Protein AF-A0A925JLQ0-F1 (afdb_monomer_lite)

Structure (mmCIF, N/CA/C/O backbone):
data_AF-A0A925JLQ0-F1
#
_entry.id   AF-A0A925JLQ0-F1
#
loop_
_atom_site.group_PDB
_atom_site.id
_atom_site.type_symbol
_atom_site.label_atom_id
_atom_site.label_alt_id
_atom_site.label_comp_id
_atom_site.label_asym_id
_atom_site.label_entity_id
_atom_site.label_seq_id
_atom_site.pdbx_PDB_ins_code
_atom_site.Cartn_x
_atom_site.Cartn_y
_atom_site.Cartn_z
_atom_site.occupancy
_atom_site.B_iso_or_equiv
_atom_site.auth_seq_id
_atom_site.auth_comp_id
_atom_site.auth_asym_id
_atom_site.auth_atom_id
_atom_site.pdbx_PDB_model_num
ATOM 1 N N . MET A 1 1 ? 14.069 6.730 -25.692 1.00 58.28 1 MET A N 1
ATOM 2 C CA . MET A 1 1 ? 13.462 5.521 -25.110 1.00 58.28 1 MET A CA 1
ATOM 3 C C . MET A 1 1 ? 12.230 5.993 -24.371 1.00 58.28 1 MET A C 1
ATOM 5 O O . MET A 1 1 ? 12.358 6.900 -23.558 1.00 58.28 1 MET A O 1
ATOM 9 N N . GLU A 1 2 ? 11.060 5.521 -24.783 1.00 67.62 2 GLU A N 1
ATOM 10 C CA . GLU A 1 2 ? 9.772 5.910 -24.200 1.00 67.62 2 GLU A CA 1
ATOM 11 C C . GLU A 1 2 ? 9.418 4.935 -23.077 1.00 67.62 2 GLU A C 1
ATOM 13 O O . GLU A 1 2 ? 9.779 3.761 -23.155 1.00 67.62 2 GLU A O 1
ATOM 18 N N . LEU A 1 3 ? 8.759 5.432 -22.030 1.00 73.38 3 LEU A N 1
ATOM 19 C CA . LEU A 1 3 ? 8.260 4.601 -20.941 1.00 73.38 3 LEU A CA 1
ATOM 20 C C . LEU A 1 3 ? 7.128 3.706 -21.472 1.00 73.38 3 LEU A C 1
ATOM 22 O O . LEU A 1 3 ? 6.175 4.208 -22.066 1.00 73.38 3 LEU A O 1
ATOM 26 N N . ASN A 1 4 ? 7.226 2.397 -21.251 1.00 84.62 4 ASN A N 1
ATOM 27 C CA . ASN A 1 4 ? 6.217 1.420 -21.656 1.00 84.62 4 ASN A CA 1
ATOM 28 C C . ASN A 1 4 ? 5.459 0.901 -20.427 1.00 84.62 4 ASN A C 1
ATOM 30 O O . ASN A 1 4 ? 6.077 0.456 -19.463 1.00 84.62 4 ASN A O 1
ATOM 34 N N . PHE A 1 5 ? 4.126 0.907 -20.487 1.00 87.00 5 PHE A N 1
ATOM 35 C CA . PHE A 1 5 ? 3.253 0.449 -19.403 1.00 87.00 5 PHE A CA 1
ATOM 36 C C . PHE A 1 5 ? 3.541 -0.999 -18.987 1.00 87.00 5 PHE A C 1
ATOM 38 O O . PHE A 1 5 ? 3.584 -1.314 -17.799 1.00 87.00 5 PHE A O 1
ATOM 45 N N . GLU A 1 6 ? 3.825 -1.869 -19.957 1.00 90.00 6 GLU A N 1
ATOM 46 C CA . GLU A 1 6 ? 4.162 -3.269 -19.683 1.00 90.00 6 GLU A CA 1
ATOM 47 C C . GLU A 1 6 ? 5.539 -3.421 -19.026 1.00 90.00 6 GLU A C 1
ATOM 49 O O . GLU A 1 6 ? 5.728 -4.297 -18.183 1.00 90.00 6 GLU A O 1
ATOM 54 N N . GLU A 1 7 ? 6.495 -2.545 -19.356 1.00 87.12 7 GLU A N 1
ATOM 55 C CA . GLU A 1 7 ? 7.797 -2.529 -18.682 1.00 87.12 7 GLU A CA 1
ATOM 56 C C . GLU A 1 7 ? 7.629 -2.081 -17.228 1.00 87.12 7 GLU A C 1
ATOM 58 O O . GLU A 1 7 ? 8.092 -2.777 -16.327 1.00 87.12 7 GLU A O 1
ATOM 63 N N . SER A 1 8 ? 6.887 -0.996 -16.981 1.00 88.38 8 SER A N 1
ATOM 64 C CA . SER A 1 8 ? 6.533 -0.558 -15.626 1.00 88.38 8 SER A CA 1
ATOM 65 C C . SER A 1 8 ? 5.891 -1.684 -14.814 1.00 88.38 8 SER A C 1
ATOM 67 O O . SER A 1 8 ? 6.360 -2.014 -13.724 1.00 88.38 8 SER A O 1
ATOM 69 N N . LYS A 1 9 ? 4.868 -2.353 -15.360 1.00 91.75 9 LYS A N 1
ATOM 70 C CA . LYS A 1 9 ? 4.221 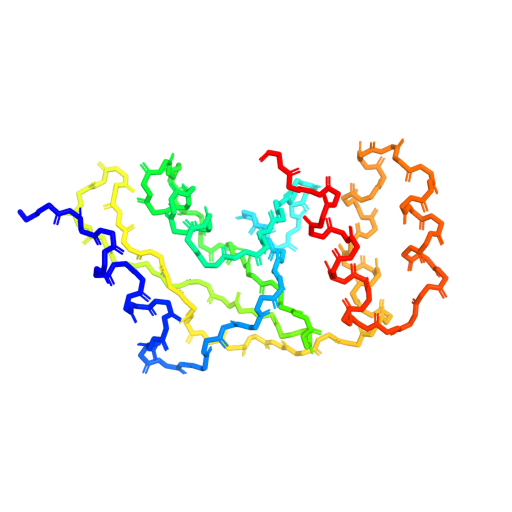-3.489 -14.688 1.00 91.75 9 LYS A CA 1
ATOM 71 C C . LYS A 1 9 ? 5.195 -4.615 -14.364 1.00 91.75 9 LYS A C 1
ATOM 73 O O . LYS A 1 9 ? 5.111 -5.183 -13.277 1.00 91.75 9 LYS A O 1
ATOM 78 N N . ALA A 1 10 ? 6.127 -4.929 -15.261 1.00 90.50 10 ALA A N 1
ATOM 79 C CA . ALA A 1 10 ? 7.135 -5.953 -15.005 1.00 90.50 10 ALA A CA 1
ATOM 80 C C . ALA A 1 10 ? 8.022 -5.599 -13.798 1.00 90.50 10 ALA A C 1
ATOM 82 O O . ALA A 1 10 ? 8.294 -6.469 -12.971 1.00 90.50 10 ALA A O 1
ATOM 83 N N . PHE A 1 11 ? 8.407 -4.331 -13.634 1.00 89.69 11 PHE A N 1
ATOM 84 C CA . PHE A 1 11 ? 9.173 -3.877 -12.466 1.00 89.69 11 PHE A CA 1
ATOM 85 C C . PHE A 1 11 ? 8.386 -3.985 -11.150 1.00 89.69 11 PHE A C 1
ATOM 87 O O . PHE A 1 11 ? 8.966 -4.321 -10.119 1.00 89.69 11 PHE A O 1
ATOM 94 N N . TRP A 1 12 ? 7.069 -3.772 -11.176 1.00 91.19 12 TRP A N 1
ATOM 95 C CA . TRP A 1 12 ? 6.207 -3.985 -10.009 1.00 91.19 12 TRP A CA 1
ATOM 96 C C . TRP A 1 12 ? 5.993 -5.466 -9.673 1.00 91.19 12 TRP A C 1
ATOM 98 O O . TRP A 1 12 ? 5.952 -5.835 -8.498 1.00 91.19 12 TRP A O 1
ATOM 108 N N . LEU A 1 13 ? 5.853 -6.320 -10.691 1.00 91.75 13 LEU A N 1
ATOM 109 C CA . LEU A 1 13 ? 5.608 -7.763 -10.545 1.00 91.75 13 LEU A CA 1
ATOM 110 C C . LEU A 1 13 ? 6.872 -8.573 -10.245 1.00 91.75 13 LEU A C 1
ATOM 112 O O . LEU A 1 13 ? 6.798 -9.664 -9.685 1.00 91.75 13 LEU A O 1
ATOM 116 N N . THR A 1 14 ? 8.031 -8.057 -10.639 1.00 90.88 14 THR A N 1
ATOM 117 C CA . THR A 1 14 ? 9.332 -8.687 -10.399 1.00 90.88 14 THR A CA 1
ATOM 118 C C . THR A 1 14 ? 10.339 -7.643 -9.918 1.00 90.88 14 THR A C 1
ATOM 120 O O . THR A 1 14 ? 11.281 -7.310 -10.642 1.00 90.88 14 THR A O 1
ATOM 123 N N . PRO A 1 15 ? 10.152 -7.090 -8.703 1.00 88.56 15 PRO A N 1
ATOM 124 C CA . PRO A 1 15 ? 11.061 -6.085 -8.190 1.00 88.56 15 PRO A CA 1
ATOM 125 C C . PRO A 1 15 ? 12.449 -6.700 -7.968 1.00 88.56 15 PRO A C 1
ATOM 127 O O . PRO A 1 15 ? 12.562 -7.850 -7.538 1.00 88.56 15 PRO A O 1
ATOM 130 N N . PRO A 1 16 ? 13.534 -5.952 -8.214 1.00 84.75 16 PRO A N 1
ATOM 131 C CA . PRO A 1 16 ? 14.889 -6.504 -8.193 1.00 84.75 16 PRO A CA 1
ATOM 132 C C . PRO A 1 16 ? 15.354 -6.971 -6.804 1.00 84.75 16 PRO A C 1
ATOM 134 O O . PRO A 1 16 ? 16.289 -7.767 -6.704 1.00 84.75 16 PRO A O 1
ATOM 137 N N . HIS A 1 17 ? 14.747 -6.460 -5.730 1.00 86.81 17 HIS A N 1
ATOM 138 C CA . HIS A 1 17 ? 15.259 -6.610 -4.364 1.00 86.81 17 HIS A CA 1
ATOM 139 C C . HIS A 1 17 ? 14.203 -7.052 -3.344 1.00 86.81 17 HIS A C 1
ATOM 141 O O . HIS A 1 17 ? 14.529 -7.265 -2.175 1.00 86.81 17 HIS A O 1
ATOM 147 N N . THR A 1 18 ? 12.943 -7.210 -3.752 1.00 93.12 18 THR A N 1
ATOM 148 C CA . THR A 1 18 ? 11.860 -7.562 -2.831 1.00 93.12 18 THR A CA 1
ATOM 149 C C . THR A 1 18 ? 10.702 -8.254 -3.540 1.00 93.12 18 THR A C 1
ATOM 151 O O . THR A 1 18 ? 10.650 -8.303 -4.766 1.00 93.12 18 THR A O 1
ATOM 154 N N . ALA A 1 19 ? 9.785 -8.820 -2.760 1.00 93.06 19 ALA A N 1
ATOM 155 C CA . ALA A 1 19 ? 8.552 -9.386 -3.286 1.00 93.06 19 ALA A CA 1
ATOM 156 C C . ALA A 1 19 ? 7.589 -8.270 -3.708 1.00 93.06 19 ALA A C 1
ATOM 158 O O . ALA A 1 19 ? 7.581 -7.190 -3.119 1.00 93.06 19 ALA A O 1
ATOM 159 N N . SER A 1 20 ? 6.743 -8.545 -4.696 1.00 94.19 20 SER A N 1
ATOM 160 C CA . SER A 1 20 ? 5.672 -7.623 -5.067 1.00 94.19 20 SER A CA 1
ATOM 161 C C . SER A 1 20 ? 4.676 -7.422 -3.922 1.00 94.19 20 SER A C 1
ATOM 163 O O . SER A 1 20 ? 4.373 -8.383 -3.207 1.00 94.19 20 SER A O 1
ATOM 165 N N . PRO A 1 21 ? 4.130 -6.206 -3.761 1.00 96.50 21 PRO A N 1
ATOM 166 C CA . PRO A 1 21 ? 3.074 -5.948 -2.797 1.00 96.50 21 PRO A CA 1
ATOM 167 C C . PRO A 1 21 ? 1.790 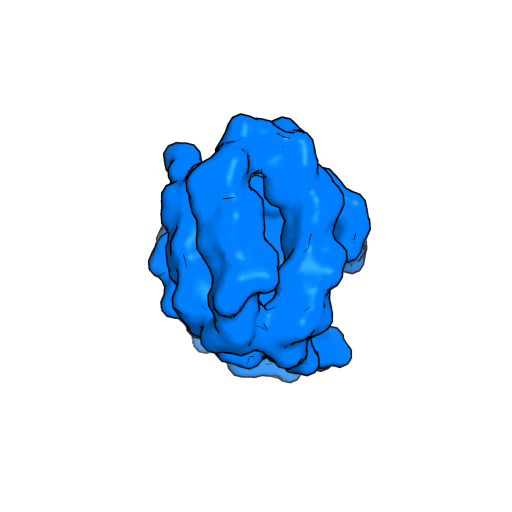-6.679 -3.191 1.00 96.50 21 PRO A C 1
ATOM 169 O O . PRO A 1 21 ? 1.471 -6.830 -4.376 1.00 96.50 21 PRO A O 1
ATOM 172 N N . THR A 1 22 ? 1.027 -7.100 -2.186 1.00 97.38 22 THR A N 1
ATOM 173 C CA . THR A 1 22 ? -0.273 -7.743 -2.405 1.00 97.38 22 THR A CA 1
ATOM 174 C C . THR A 1 22 ? -1.383 -6.698 -2.434 1.00 97.38 22 THR A C 1
ATOM 176 O O . THR A 1 22 ? -1.609 -5.994 -1.457 1.00 97.38 22 THR A O 1
ATOM 179 N N . PHE A 1 23 ? -2.112 -6.608 -3.542 1.00 96.50 23 PHE A N 1
ATOM 180 C CA . PHE A 1 23 ? -3.212 -5.652 -3.676 1.00 96.50 23 PHE A CA 1
ATOM 181 C C . PHE A 1 23 ? -4.475 -6.098 -2.911 1.00 96.50 23 PHE A C 1
ATOM 183 O O . PHE A 1 23 ? -4.704 -7.306 -2.781 1.00 96.50 23 PHE A O 1
ATOM 190 N N . PRO A 1 24 ? -5.333 -5.156 -2.468 1.00 97.69 24 PRO A N 1
ATOM 191 C CA . PRO A 1 24 ? -5.196 -3.697 -2.576 1.00 97.69 24 PRO A CA 1
ATOM 192 C C . PRO A 1 24 ? -4.059 -3.104 -1.736 1.00 97.69 24 PRO A C 1
ATOM 194 O O . PRO A 1 24 ? -3.579 -3.717 -0.789 1.00 97.69 24 PRO A O 1
ATOM 197 N N . VAL A 1 25 ? -3.631 -1.895 -2.092 1.00 97.06 25 VAL A N 1
ATOM 198 C CA . VAL A 1 25 ? -2.564 -1.184 -1.384 1.00 97.06 25 VAL A CA 1
ATOM 199 C C . VAL A 1 25 ? -2.941 0.262 -1.081 1.00 97.06 25 VAL A C 1
ATOM 201 O O . VAL A 1 25 ? -3.763 0.866 -1.775 1.00 97.06 25 VAL A O 1
ATOM 204 N N . LEU A 1 26 ? -2.291 0.821 -0.065 1.00 94.75 26 LEU A N 1
ATOM 205 C CA . LEU A 1 26 ? -2.284 2.248 0.235 1.00 94.75 26 LEU A CA 1
ATOM 206 C C . LEU A 1 26 ? -0.954 2.848 -0.205 1.00 94.75 26 LEU A C 1
ATOM 208 O O . LEU A 1 26 ? 0.101 2.276 0.063 1.00 94.75 26 LEU A O 1
ATOM 212 N N . TYR A 1 27 ? -1.007 4.006 -0.844 1.00 92.25 27 TYR A N 1
ATOM 213 C CA . TYR A 1 27 ? 0.155 4.788 -1.242 1.00 92.25 27 TYR A CA 1
ATOM 214 C C . TYR A 1 27 ? 0.169 6.116 -0.493 1.00 92.25 27 TYR A C 1
ATOM 216 O O . TYR A 1 27 ? -0.858 6.790 -0.413 1.00 92.25 27 TYR A O 1
ATOM 224 N N . PHE A 1 28 ? 1.338 6.501 0.009 1.00 88.12 28 PHE A N 1
ATOM 225 C CA . PHE A 1 28 ? 1.562 7.791 0.657 1.00 88.12 28 PHE A CA 1
ATOM 226 C C . PHE A 1 28 ? 2.802 8.445 0.048 1.00 88.12 28 PHE A C 1
ATOM 228 O O . PHE A 1 28 ? 3.854 7.810 -0.026 1.00 88.12 28 PHE A O 1
ATOM 235 N N . GLU A 1 29 ? 2.686 9.710 -0.367 1.00 78.31 29 GLU A N 1
ATOM 236 C CA . GLU A 1 29 ? 3.783 10.476 -0.992 1.00 78.31 29 GLU A CA 1
ATOM 237 C C . GLU A 1 29 ? 4.918 10.804 -0.004 1.00 78.31 29 GLU A C 1
ATOM 239 O O . GLU A 1 29 ? 6.063 11.018 -0.394 1.00 78.31 29 GLU A O 1
ATOM 244 N N . CYS A 1 30 ? 4.630 10.800 1.297 1.00 73.12 30 CYS A N 1
ATOM 245 C CA . CYS A 1 30 ? 5.650 10.784 2.336 1.00 73.12 30 CYS A CA 1
ATOM 246 C C . CYS A 1 30 ? 5.188 9.950 3.530 1.00 73.12 30 CYS A C 1
ATOM 248 O O . CYS A 1 30 ? 3.990 9.781 3.766 1.00 73.12 30 CYS A O 1
ATOM 250 N N . SER A 1 31 ? 6.133 9.454 4.330 1.00 61.78 31 SER A N 1
ATOM 251 C CA . SER A 1 31 ? 5.832 8.568 5.460 1.00 61.78 31 SER A CA 1
ATOM 252 C C . SER A 1 31 ? 4.997 9.213 6.576 1.00 61.78 31 SER A C 1
ATOM 254 O O . SER A 1 31 ? 4.594 8.514 7.505 1.00 61.78 31 SER A O 1
ATOM 256 N N . TYR A 1 32 ? 4.755 10.523 6.506 1.00 61.16 32 TYR A N 1
ATOM 257 C CA . TYR A 1 32 ? 3.915 11.289 7.429 1.00 61.16 32 TYR A CA 1
ATOM 258 C C . TYR A 1 32 ? 2.782 12.033 6.703 1.00 61.16 32 TYR A C 1
ATOM 260 O O . TYR A 1 32 ? 2.184 12.944 7.279 1.00 61.16 32 TYR A O 1
ATOM 268 N N . ALA A 1 33 ? 2.515 11.692 5.437 1.00 62.50 33 ALA A N 1
ATOM 269 C CA . ALA A 1 33 ? 1.523 12.381 4.629 1.00 62.50 33 ALA A CA 1
ATOM 270 C C . ALA A 1 33 ? 0.130 12.206 5.234 1.00 62.50 33 ALA A C 1
ATOM 272 O O . ALA A 1 33 ? -0.286 11.111 5.612 1.00 62.50 33 ALA A O 1
ATOM 273 N N . VAL A 1 34 ? -0.604 13.313 5.288 1.00 70.88 34 VAL A N 1
ATOM 274 C CA . VAL A 1 34 ? -2.028 13.312 5.630 1.00 70.88 34 VAL A CA 1
ATOM 275 C C . VAL A 1 34 ? -2.854 12.777 4.456 1.00 70.88 34 VAL A C 1
ATOM 277 O O . VAL A 1 34 ? -3.908 12.182 4.658 1.00 70.88 34 VAL A O 1
ATOM 280 N N . GLU A 1 35 ? -2.352 12.946 3.234 1.00 74.81 35 GLU A N 1
ATOM 281 C CA . GLU A 1 35 ? -3.001 12.498 2.009 1.00 74.81 35 GLU A CA 1
ATOM 282 C C . GLU A 1 35 ? -2.419 11.154 1.564 1.00 74.81 35 GLU A C 1
ATOM 284 O O . GLU A 1 35 ? -1.209 10.995 1.392 1.00 74.81 35 GLU A O 1
ATOM 289 N N . GLY A 1 36 ? -3.305 10.173 1.401 1.00 85.50 36 GLY A N 1
ATOM 290 C CA . GLY A 1 36 ? -2.985 8.861 0.858 1.00 85.50 36 GLY A CA 1
ATOM 291 C C . GLY A 1 36 ? -3.915 8.527 -0.300 1.00 85.50 36 GLY A C 1
ATOM 292 O O . GLY A 1 36 ? -5.003 9.089 -0.415 1.00 85.50 36 GLY A O 1
ATOM 293 N N . ARG A 1 37 ? -3.502 7.582 -1.140 1.00 89.81 37 ARG A N 1
ATOM 294 C CA . ARG A 1 37 ? -4.304 7.056 -2.253 1.00 89.81 37 ARG A CA 1
ATOM 295 C C . ARG A 1 37 ? -4.500 5.558 -2.100 1.00 89.81 37 ARG A C 1
ATOM 297 O O . ARG A 1 37 ? -3.610 4.854 -1.620 1.00 89.81 37 ARG A O 1
ATOM 304 N N . GLY A 1 38 ? -5.663 5.074 -2.514 1.00 93.88 38 GLY A N 1
ATOM 305 C CA . GLY A 1 38 ? -6.004 3.660 -2.496 1.00 93.88 38 GLY A CA 1
ATOM 306 C C . GLY A 1 38 ? -5.941 3.055 -3.890 1.00 93.88 38 GLY A C 1
ATOM 307 O O . GLY A 1 38 ? -6.585 3.548 -4.813 1.00 93.88 38 GLY A O 1
ATOM 308 N N . PHE A 1 39 ? -5.209 1.953 -4.046 1.00 95.56 39 PHE A N 1
ATOM 309 C CA . PHE A 1 39 ? -5.119 1.238 -5.317 1.00 95.56 39 PHE A CA 1
ATOM 310 C C . PHE A 1 39 ? -5.611 -0.194 -5.167 1.00 95.56 39 PHE A C 1
ATOM 312 O O . PHE A 1 39 ? -5.015 -1.013 -4.471 1.00 95.56 39 PHE A O 1
ATOM 319 N N . LEU A 1 40 ? -6.694 -0.519 -5.873 1.00 96.38 40 LEU A N 1
ATOM 320 C CA . LEU A 1 40 ? -7.297 -1.853 -5.820 1.00 96.38 40 LEU A CA 1
ATOM 321 C C . LEU A 1 40 ? -6.579 -2.880 -6.704 1.00 96.38 40 LEU A C 1
ATOM 323 O O . LEU A 1 40 ? -6.713 -4.082 -6.489 1.00 96.38 40 LEU A O 1
ATOM 327 N N . LYS A 1 41 ? -5.852 -2.417 -7.726 1.00 95.44 41 LYS A N 1
ATOM 328 C CA . LYS A 1 41 ? -5.175 -3.249 -8.728 1.00 95.44 41 LYS A CA 1
ATOM 329 C C . LYS A 1 41 ? -3.893 -2.570 -9.196 1.00 95.44 41 LYS A C 1
ATOM 331 O O . LYS A 1 41 ? -3.841 -1.343 -9.265 1.00 95.44 41 LYS A O 1
ATOM 336 N N . LEU A 1 42 ? -2.913 -3.379 -9.600 1.00 94.12 42 LEU A N 1
ATOM 337 C CA . LEU A 1 42 ? -1.626 -2.904 -10.112 1.00 94.12 42 LEU A CA 1
ATOM 338 C C . LEU A 1 42 ? -1.773 -1.925 -11.2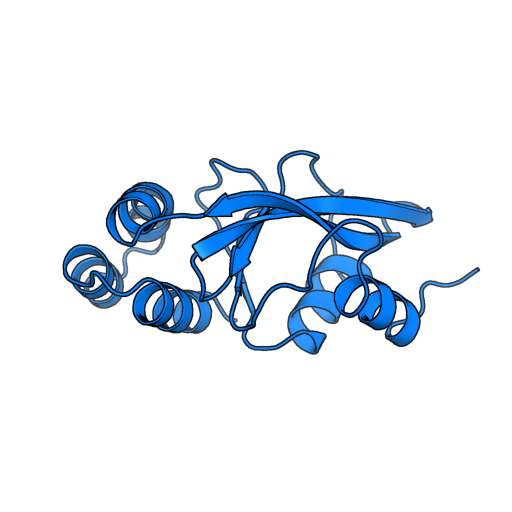79 1.00 94.12 42 LEU A C 1
ATOM 340 O O . LEU A 1 42 ? -1.114 -0.895 -11.293 1.00 94.12 42 LEU A O 1
ATOM 344 N N . ASP A 1 43 ? -2.661 -2.211 -12.228 1.00 92.81 43 ASP A N 1
ATOM 345 C CA . ASP A 1 43 ? -2.813 -1.385 -13.431 1.00 92.81 43 ASP A CA 1
ATOM 346 C C . ASP A 1 43 ? -3.223 0.059 -13.106 1.00 92.81 43 ASP A C 1
ATOM 348 O O . ASP A 1 43 ? -2.759 0.990 -13.760 1.00 92.81 43 ASP A O 1
ATOM 352 N N . HIS A 1 44 ? -4.044 0.254 -12.066 1.00 90.69 44 HIS A N 1
ATOM 353 C CA . HIS A 1 44 ? -4.440 1.590 -11.612 1.00 90.69 44 HIS A CA 1
ATOM 354 C C . HIS A 1 44 ? -3.252 2.325 -10.989 1.00 90.69 44 HIS A C 1
ATOM 356 O O . HIS A 1 44 ? -3.057 3.508 -11.239 1.00 90.69 44 HIS A O 1
ATOM 362 N N . LEU A 1 45 ? -2.440 1.602 -10.213 1.00 91.12 45 LEU A N 1
ATOM 363 C CA . LEU A 1 45 ? -1.245 2.145 -9.585 1.00 91.12 45 LEU A CA 1
ATOM 364 C C . LEU A 1 45 ? -0.205 2.561 -10.624 1.00 91.12 45 LEU A C 1
ATOM 366 O O . LEU A 1 45 ? 0.301 3.673 -10.555 1.00 91.12 45 LEU A O 1
ATOM 370 N N . VAL A 1 46 ? 0.086 1.701 -11.605 1.00 89.94 46 VAL A N 1
ATOM 371 C CA . VAL A 1 46 ? 1.049 2.022 -12.668 1.00 89.94 46 VAL A CA 1
ATOM 372 C C . VAL A 1 46 ? 0.566 3.223 -13.475 1.00 89.94 46 VAL A C 1
ATOM 374 O O . VAL A 1 46 ? 1.333 4.156 -13.689 1.00 89.94 46 VAL A O 1
ATOM 377 N N . GLY A 1 47 ? -0.706 3.232 -13.886 1.00 85.44 47 GLY A N 1
ATOM 378 C CA . GLY A 1 47 ? -1.273 4.337 -14.661 1.00 85.44 47 GLY A CA 1
ATOM 379 C C . GLY A 1 47 ? -1.203 5.683 -13.936 1.00 85.44 47 GLY A C 1
ATOM 380 O O . GLY A 1 47 ? -0.932 6.700 -14.570 1.00 85.44 47 GLY A O 1
ATOM 381 N N . ASP A 1 48 ? -1.396 5.686 -12.617 1.00 83.56 48 ASP A N 1
ATOM 382 C CA . ASP A 1 48 ? -1.315 6.900 -11.807 1.00 83.56 48 ASP A CA 1
ATOM 383 C C . ASP A 1 48 ? 0.149 7.282 -11.525 1.00 83.56 48 ASP A C 1
ATOM 385 O O . ASP A 1 48 ? 0.626 8.328 -11.964 1.00 83.56 48 ASP A O 1
ATOM 389 N N . ILE A 1 49 ? 0.912 6.415 -10.863 1.00 82.38 49 ILE A N 1
ATOM 390 C CA . ILE A 1 49 ? 2.229 6.757 -10.310 1.00 82.38 49 ILE A CA 1
ATOM 391 C C . ILE A 1 49 ? 3.295 6.942 -11.398 1.00 82.38 49 ILE A C 1
ATOM 393 O O . ILE A 1 49 ? 4.061 7.905 -11.337 1.00 82.38 49 ILE A O 1
ATOM 397 N N . ASP A 1 50 ? 3.348 6.057 -12.395 1.00 69.88 50 ASP A N 1
ATOM 398 C CA . ASP A 1 50 ? 4.434 6.053 -13.387 1.00 69.88 50 ASP A CA 1
ATOM 399 C C . ASP A 1 50 ? 4.127 6.963 -14.589 1.00 69.88 50 ASP A C 1
ATOM 401 O O . ASP A 1 50 ? 5.042 7.507 -15.213 1.00 69.88 50 ASP A O 1
ATOM 405 N N . PHE A 1 51 ? 2.842 7.137 -14.926 1.00 70.50 51 PHE A N 1
ATOM 406 C CA . PHE A 1 51 ? 2.412 7.833 -16.148 1.00 70.50 51 PHE A CA 1
ATOM 407 C C . PHE A 1 51 ? 1.727 9.180 -15.905 1.00 70.50 51 PHE A C 1
ATOM 409 O O . PHE A 1 51 ? 1.734 10.018 -16.807 1.00 70.50 51 PHE A O 1
ATOM 416 N N . SER A 1 52 ? 1.177 9.423 -14.712 1.00 68.31 52 SER A N 1
ATOM 417 C CA . SER A 1 52 ? 0.635 10.736 -14.326 1.00 68.31 52 SER A CA 1
ATOM 418 C C . SER A 1 52 ? 1.489 11.462 -13.274 1.00 68.31 52 SER A C 1
ATOM 420 O O . SER A 1 52 ? 1.239 12.627 -12.965 1.00 68.31 52 SER A O 1
ATOM 422 N N . GLY A 1 53 ? 2.517 10.780 -12.754 1.00 59.41 53 GLY A N 1
ATOM 423 C CA . GLY A 1 53 ? 3.247 11.138 -11.546 1.00 59.41 53 GLY A CA 1
ATOM 424 C C . GLY A 1 53 ? 3.978 12.481 -11.558 1.00 59.41 53 GLY A C 1
ATOM 425 O O . GLY A 1 53 ? 4.709 12.844 -12.483 1.00 59.41 53 GLY A O 1
ATOM 426 N N . TYR A 1 54 ? 3.811 13.181 -10.438 1.00 56.72 54 TYR A N 1
ATOM 427 C CA . TYR A 1 54 ? 4.613 14.309 -9.982 1.00 56.72 54 TYR A CA 1
ATOM 428 C C . TYR A 1 54 ? 6.047 13.860 -9.645 1.00 56.72 54 TYR A C 1
ATOM 430 O O . TYR A 1 54 ? 6.381 12.675 -9.678 1.00 56.72 54 TYR A O 1
ATOM 438 N N . LYS A 1 55 ? 6.927 14.813 -9.316 1.00 63.75 55 LYS A N 1
ATOM 439 C CA . LYS A 1 55 ? 8.295 14.512 -8.876 1.00 63.75 55 LYS A CA 1
ATOM 440 C C . LYS A 1 55 ? 8.252 13.542 -7.689 1.00 63.75 55 LYS A C 1
ATOM 442 O O . LYS A 1 55 ? 7.708 13.885 -6.648 1.00 63.75 55 LYS A O 1
ATOM 447 N N . GLN A 1 56 ? 8.838 12.359 -7.854 1.00 65.94 56 GLN A N 1
ATOM 448 C CA . GLN A 1 56 ? 8.870 11.351 -6.798 1.00 65.94 56 GLN A CA 1
ATOM 449 C C . GLN A 1 56 ? 9.705 11.835 -5.610 1.00 65.94 56 GLN A C 1
ATOM 451 O O . GLN A 1 56 ? 10.892 12.148 -5.753 1.00 65.94 56 GLN A O 1
ATOM 456 N N . GLU A 1 57 ? 9.078 11.880 -4.437 1.00 66.75 57 GLU A N 1
ATOM 457 C CA . GLU A 1 57 ? 9.748 12.183 -3.178 1.00 66.75 57 GLU A CA 1
ATOM 458 C C . GLU A 1 57 ? 10.357 10.902 -2.601 1.00 66.75 57 GLU A C 1
ATOM 460 O O . GLU A 1 57 ? 9.746 9.830 -2.622 1.00 66.75 57 GLU A O 1
ATOM 465 N N . LYS A 1 58 ? 11.578 11.006 -2.060 1.00 68.00 58 LYS A N 1
ATOM 466 C CA . LYS A 1 58 ? 12.360 9.858 -1.547 1.00 68.00 58 LYS A CA 1
ATOM 467 C C . LYS A 1 58 ? 11.686 9.105 -0.392 1.00 68.00 58 LYS A C 1
ATOM 469 O O . LYS A 1 58 ? 12.153 8.032 -0.021 1.00 68.00 58 LYS A O 1
ATOM 474 N N . GLU A 1 59 ? 10.639 9.680 0.185 1.00 80.62 59 GLU A N 1
ATOM 475 C CA . GLU A 1 59 ? 9.939 9.179 1.369 1.00 80.62 59 GLU A CA 1
ATOM 476 C C . GLU A 1 59 ? 8.591 8.529 1.036 1.00 80.62 59 GLU A C 1
ATOM 478 O O . GLU A 1 59 ? 7.846 8.178 1.953 1.00 80.62 59 GLU A O 1
ATOM 483 N N . SER A 1 60 ? 8.281 8.360 -0.253 1.00 86.81 60 SER A N 1
ATOM 484 C CA . SER A 1 60 ? 7.057 7.692 -0.690 1.00 86.81 60 SER A CA 1
ATOM 485 C C . SER A 1 60 ? 7.068 6.219 -0.284 1.00 86.81 60 SER A C 1
ATOM 487 O O . SER A 1 60 ? 8.089 5.529 -0.404 1.00 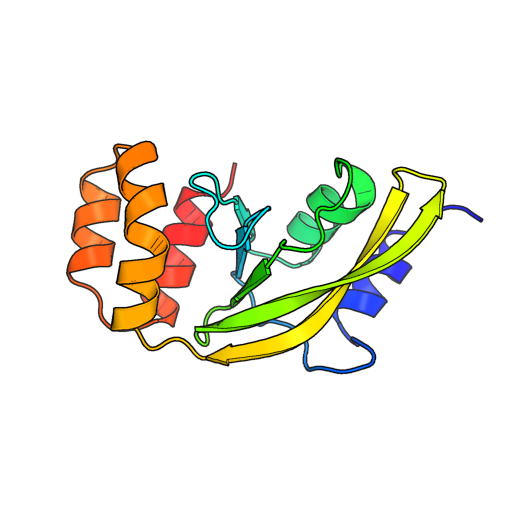86.81 60 SER A O 1
ATOM 489 N N . ILE A 1 61 ? 5.920 5.724 0.176 1.00 92.00 61 ILE A N 1
ATOM 490 C CA . ILE A 1 61 ? 5.764 4.341 0.630 1.00 92.00 61 ILE A CA 1
ATOM 491 C C . ILE A 1 61 ? 4.498 3.692 0.080 1.00 92.00 61 ILE A C 1
ATOM 493 O O . ILE A 1 61 ? 3.535 4.360 -0.301 1.00 92.00 61 ILE A O 1
ATOM 497 N N . ILE A 1 62 ? 4.490 2.361 0.124 1.00 94.38 62 ILE A N 1
ATOM 498 C CA . ILE A 1 62 ? 3.296 1.542 -0.083 1.00 94.38 62 ILE A CA 1
ATOM 499 C C . ILE A 1 62 ? 3.055 0.648 1.125 1.00 94.38 62 ILE A C 1
ATOM 501 O O . ILE A 1 62 ? 4.001 0.101 1.687 1.00 94.38 62 ILE A O 1
ATOM 505 N N . ILE A 1 63 ? 1.790 0.473 1.495 1.00 96.06 63 ILE A N 1
ATOM 506 C CA . ILE A 1 63 ? 1.347 -0.481 2.512 1.00 96.06 63 ILE A CA 1
ATOM 507 C C . ILE A 1 63 ? 0.390 -1.472 1.857 1.00 96.06 63 ILE A C 1
ATOM 509 O O . ILE A 1 63 ? -0.607 -1.062 1.265 1.00 96.06 63 ILE A O 1
ATOM 513 N N . ASP A 1 64 ? 0.693 -2.764 1.947 1.00 97.94 64 ASP A N 1
ATOM 514 C CA . ASP A 1 64 ? -0.127 -3.829 1.361 1.00 97.94 64 ASP A CA 1
ATOM 515 C C . ASP A 1 64 ? -1.090 -4.478 2.372 1.00 97.94 64 ASP A C 1
ATOM 517 O O . ASP A 1 64 ? -1.041 -4.191 3.569 1.00 97.94 64 ASP A O 1
ATOM 521 N N . VAL A 1 65 ? -1.970 -5.373 1.906 1.00 97.88 65 VAL A N 1
ATOM 522 C CA . VAL A 1 65 ? -2.942 -6.083 2.771 1.00 97.88 65 VAL A CA 1
ATOM 523 C C . VAL A 1 65 ? -2.324 -6.980 3.845 1.00 97.88 65 VAL A C 1
ATOM 525 O O . VAL A 1 65 ? -3.033 -7.441 4.736 1.00 97.88 65 VAL A O 1
ATOM 528 N N . GLU A 1 66 ? -1.026 -7.264 3.778 1.00 97.69 66 GLU A N 1
ATOM 529 C CA . GLU A 1 66 ? -0.308 -8.024 4.805 1.00 97.69 66 GLU A CA 1
ATOM 530 C C . GLU A 1 66 ? 0.381 -7.099 5.822 1.00 97.69 66 GLU A C 1
ATOM 532 O O . GLU A 1 66 ? 1.064 -7.571 6.737 1.00 97.69 66 GLU A O 1
ATOM 537 N N . GLY A 1 67 ? 0.206 -5.782 5.669 1.00 96.81 67 GLY A N 1
ATOM 538 C CA . GLY A 1 67 ? 0.794 -4.748 6.512 1.00 96.81 67 GLY A CA 1
ATOM 539 C C . GLY A 1 67 ? 2.252 -4.466 6.182 1.00 96.81 67 GLY A C 1
ATOM 540 O O . GLY A 1 67 ? 2.924 -3.780 6.953 1.00 96.81 67 GLY A O 1
ATOM 541 N N . LYS A 1 68 ? 2.783 -4.998 5.077 1.00 97.50 68 LYS A N 1
ATOM 542 C CA . LYS A 1 68 ? 4.168 -4.749 4.680 1.00 97.50 68 LYS A CA 1
ATOM 543 C C . LYS A 1 68 ? 4.289 -3.322 4.169 1.00 97.50 68 LYS A C 1
ATOM 545 O O . LYS A 1 68 ? 3.565 -2.914 3.265 1.00 97.50 68 LYS A O 1
ATOM 550 N N . VAL A 1 69 ? 5.229 -2.584 4.747 1.00 95.69 69 VAL A N 1
ATOM 551 C CA . VAL A 1 69 ? 5.589 -1.231 4.328 1.00 95.69 69 VAL A CA 1
ATOM 552 C C . VAL A 1 69 ? 6.759 -1.328 3.367 1.00 95.69 69 VAL A C 1
ATOM 554 O O . VAL A 1 69 ? 7.850 -1.739 3.761 1.00 95.69 69 VAL A O 1
ATOM 557 N N . PHE A 1 70 ? 6.545 -0.941 2.120 1.00 94.81 70 PHE A N 1
ATOM 558 C CA . PHE A 1 70 ? 7.554 -0.939 1.072 1.00 94.81 70 PHE A CA 1
ATOM 559 C C . PHE A 1 70 ? 8.129 0.461 0.907 1.00 94.81 70 PHE A C 1
ATOM 561 O O . PHE A 1 70 ? 7.382 1.430 0.765 1.00 94.81 70 PHE A O 1
ATOM 568 N N . SER A 1 71 ? 9.457 0.555 0.880 1.00 92.44 71 SER A N 1
ATOM 569 C CA . SER A 1 71 ? 10.128 1.714 0.298 1.00 92.44 71 SER A CA 1
ATOM 570 C C . SER A 1 71 ? 10.041 1.633 -1.223 1.00 92.44 71 SER A C 1
ATOM 572 O O . SER A 1 71 ? 10.018 0.536 -1.795 1.00 92.44 71 SER A O 1
ATOM 574 N N . LEU A 1 72 ? 10.010 2.787 -1.884 1.00 90.56 72 LEU A N 1
ATOM 575 C CA . LEU A 1 72 ? 9.938 2.856 -3.338 1.00 90.56 72 LEU A CA 1
ATOM 576 C C . LEU A 1 72 ? 11.300 3.197 -3.944 1.00 90.56 72 LEU A C 1
ATOM 578 O O . LEU A 1 72 ? 12.044 4.047 -3.453 1.00 90.56 72 LEU A O 1
ATOM 582 N N . GLY A 1 73 ? 11.642 2.476 -5.005 1.00 87.69 73 GLY A N 1
ATOM 583 C CA . GLY A 1 73 ? 12.773 2.741 -5.879 1.00 87.69 73 GLY A CA 1
ATOM 584 C C . GLY A 1 73 ? 12.309 3.484 -7.124 1.00 87.69 73 GLY A C 1
ATOM 585 O O . GLY A 1 73 ? 11.144 3.402 -7.511 1.00 87.69 73 GLY A O 1
ATOM 586 N N . PHE A 1 74 ? 13.234 4.202 -7.756 1.00 85.06 74 PHE A N 1
ATOM 587 C CA . PHE A 1 74 ? 12.957 4.972 -8.962 1.00 85.06 74 PHE A CA 1
ATOM 588 C C . PHE A 1 74 ? 14.037 4.734 -10.011 1.00 85.06 74 PHE A C 1
ATOM 590 O O . PHE A 1 74 ? 15.232 4.858 -9.730 1.00 85.06 74 PHE A O 1
ATOM 597 N N . LYS A 1 75 ? 13.608 4.412 -11.231 1.00 82.00 75 LYS A N 1
ATOM 598 C CA . LYS A 1 75 ? 14.464 4.342 -12.414 1.00 82.00 75 LYS A CA 1
ATOM 599 C C . LYS A 1 75 ? 14.054 5.452 -13.373 1.00 82.00 75 LYS A C 1
ATOM 601 O O . LYS A 1 75 ? 13.020 5.367 -14.034 1.00 82.00 75 LYS A O 1
ATOM 606 N N . GLU A 1 76 ? 14.876 6.493 -13.436 1.00 76.12 76 GLU A N 1
ATOM 607 C CA . GLU A 1 76 ? 14.625 7.662 -14.278 1.00 76.12 76 GLU A CA 1
ATOM 608 C C . GLU A 1 76 ? 14.766 7.320 -15.769 1.00 76.12 76 GLU A C 1
ATOM 610 O O . GLU A 1 76 ? 15.741 6.688 -16.178 1.00 76.12 76 GLU A O 1
ATOM 615 N N . PHE A 1 77 ? 13.807 7.769 -16.586 1.00 71.12 77 PHE A N 1
ATOM 616 C CA . PHE A 1 77 ? 13.904 7.716 -18.050 1.00 71.12 77 PHE A CA 1
ATOM 617 C C . PHE A 1 77 ? 14.001 9.122 -18.648 1.00 71.12 77 PHE A C 1
ATOM 619 O O . PHE A 1 77 ? 14.924 9.408 -19.412 1.00 71.12 77 PHE A O 1
ATOM 626 N N . LYS A 1 78 ? 13.052 10.006 -18.311 1.00 68.50 78 LYS A N 1
ATOM 627 C CA . LYS A 1 78 ? 13.022 11.407 -18.752 1.00 68.50 78 LYS A CA 1
ATOM 628 C C . LYS A 1 78 ? 12.167 12.223 -17.788 1.00 68.50 78 LYS A C 1
ATOM 630 O O . LYS A 1 78 ? 10.949 12.162 -17.881 1.00 68.50 78 LYS A O 1
ATOM 635 N N . TYR A 1 79 ? 12.790 13.001 -16.905 1.00 56.09 79 TYR A N 1
ATOM 636 C CA . TYR A 1 79 ? 12.104 13.801 -15.885 1.00 56.09 79 TYR A CA 1
ATOM 637 C C . TYR A 1 79 ? 10.817 14.503 -16.391 1.00 56.09 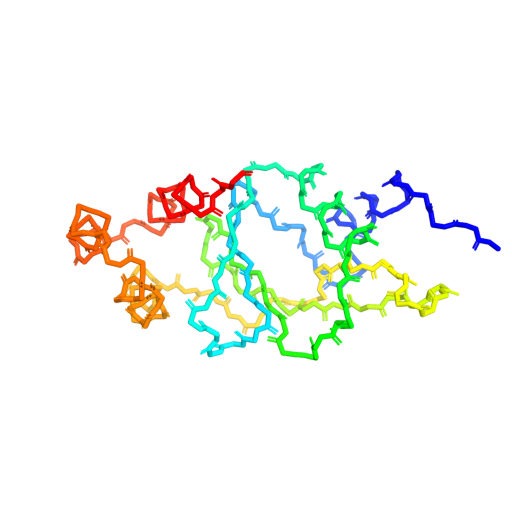79 TYR A C 1
ATOM 639 O O . TYR A 1 79 ? 10.876 15.187 -17.420 1.00 56.09 79 TYR A O 1
ATOM 647 N N . PRO A 1 80 ? 9.671 14.383 -15.686 1.00 60.94 80 PRO A N 1
ATOM 648 C CA . PRO A 1 80 ? 9.455 13.652 -14.425 1.00 60.94 80 PRO A CA 1
ATOM 649 C C . PRO A 1 80 ? 9.145 12.148 -14.602 1.00 60.94 80 PRO A C 1
ATOM 651 O O . PRO A 1 80 ? 8.877 11.462 -13.626 1.00 60.94 80 PRO A O 1
ATOM 654 N N . ILE A 1 81 ? 9.190 11.627 -15.828 1.00 67.31 81 ILE A N 1
ATOM 655 C CA . ILE A 1 81 ? 8.785 10.264 -16.183 1.00 67.31 81 ILE A CA 1
ATOM 656 C C . ILE A 1 81 ? 9.875 9.254 -15.793 1.00 67.31 81 ILE A C 1
ATOM 658 O O . ILE A 1 81 ? 11.025 9.328 -16.253 1.00 67.31 81 ILE A O 1
ATOM 662 N N . GLY A 1 82 ? 9.498 8.258 -14.996 1.00 76.31 82 GLY A N 1
ATOM 663 C CA . GLY A 1 82 ? 10.333 7.110 -14.660 1.00 76.31 82 GLY A CA 1
ATOM 664 C C . GLY A 1 82 ? 9.511 5.970 -14.070 1.00 76.31 82 GLY A C 1
ATOM 665 O O . GLY A 1 82 ? 8.340 6.143 -13.754 1.00 76.31 82 GLY A O 1
ATOM 666 N N . ILE A 1 83 ? 10.137 4.801 -13.949 1.00 85.00 83 ILE A N 1
ATOM 667 C CA . ILE A 1 83 ? 9.499 3.615 -13.370 1.00 85.00 83 ILE A CA 1
ATOM 668 C C . ILE A 1 83 ? 9.671 3.674 -11.858 1.00 85.00 83 ILE A C 1
ATOM 670 O O . ILE A 1 83 ? 10.811 3.694 -11.373 1.00 85.00 83 ILE A O 1
ATOM 674 N N . VAL A 1 84 ? 8.562 3.672 -11.125 1.00 87.00 84 VAL A N 1
ATOM 675 C CA . VAL A 1 84 ? 8.563 3.429 -9.683 1.00 87.00 84 VAL A CA 1
ATOM 676 C C . VAL A 1 84 ? 8.424 1.932 -9.448 1.00 87.00 84 VAL A C 1
ATOM 678 O O . VAL A 1 84 ? 7.796 1.225 -10.228 1.00 87.00 84 VAL A O 1
ATOM 681 N N . PHE A 1 85 ? 9.052 1.412 -8.399 1.00 90.31 85 PHE A N 1
ATOM 682 C CA . PHE A 1 85 ? 8.934 -0.001 -8.052 1.00 90.31 85 PHE A CA 1
ATOM 683 C C . PHE A 1 85 ? 9.148 -0.234 -6.553 1.00 90.31 85 PHE A C 1
ATOM 685 O O . PHE A 1 85 ? 9.820 0.567 -5.899 1.00 90.31 85 PHE A O 1
ATOM 692 N N . PRO A 1 86 ? 8.639 -1.340 -5.984 1.00 93.25 86 PRO A N 1
ATOM 693 C CA . PRO A 1 86 ? 8.948 -1.729 -4.614 1.00 93.25 86 PRO A CA 1
ATOM 694 C C . PRO A 1 86 ? 10.443 -2.033 -4.488 1.00 93.25 86 PRO A C 1
ATOM 696 O O . PRO A 1 86 ? 10.978 -2.852 -5.233 1.00 93.25 86 PRO A O 1
ATOM 699 N N . ASN A 1 87 ? 11.134 -1.394 -3.550 1.00 92.38 87 ASN A N 1
ATOM 700 C CA . ASN A 1 87 ? 12.571 -1.586 -3.370 1.00 92.38 87 ASN A CA 1
ATOM 701 C C . ASN A 1 87 ? 12.861 -2.608 -2.265 1.00 92.38 87 ASN A C 1
ATOM 703 O O . ASN A 1 87 ? 13.403 -3.675 -2.533 1.00 92.38 87 ASN A O 1
ATOM 707 N N . PHE A 1 88 ? 12.455 -2.327 -1.027 1.00 94.06 88 PHE A N 1
ATOM 708 C CA . PHE A 1 88 ? 12.567 -3.275 0.083 1.00 94.06 88 PHE A CA 1
ATOM 709 C C . PHE A 1 88 ? 11.444 -3.087 1.101 1.00 94.06 88 PHE A C 1
ATOM 711 O O . PHE A 1 88 ? 10.835 -2.020 1.191 1.00 94.06 88 PHE A O 1
ATOM 718 N N . ILE A 1 89 ? 11.191 -4.128 1.896 1.00 95.62 89 ILE A N 1
ATOM 719 C CA . ILE A 1 89 ? 10.254 -4.062 3.020 1.00 95.62 89 ILE A CA 1
ATOM 720 C C . ILE A 1 89 ? 10.961 -3.365 4.184 1.00 95.62 89 ILE A C 1
ATOM 722 O O . ILE A 1 89 ? 11.965 -3.855 4.695 1.00 95.62 89 ILE A O 1
ATOM 726 N N . VAL A 1 90 ? 10.433 -2.216 4.591 1.00 94.19 90 VAL A N 1
ATOM 727 C CA . VAL A 1 90 ? 10.912 -1.424 5.728 1.00 94.19 90 VAL A CA 1
ATOM 728 C C . VAL A 1 90 ? 10.521 -2.097 7.041 1.00 94.19 90 VAL A C 1
ATOM 730 O O . VAL A 1 90 ? 11.337 -2.219 7.950 1.00 94.19 90 VAL A O 1
ATOM 733 N N . LYS A 1 91 ? 9.256 -2.515 7.145 1.00 95.31 91 LYS A N 1
ATOM 734 C CA . LYS A 1 91 ? 8.682 -3.206 8.306 1.00 95.31 91 LYS A CA 1
ATOM 735 C C . LYS A 1 91 ? 7.356 -3.868 7.940 1.00 95.31 91 LYS A C 1
ATOM 737 O O . LYS A 1 91 ? 6.816 -3.618 6.864 1.00 95.31 91 LYS A O 1
ATOM 742 N N . GLN A 1 92 ? 6.815 -4.660 8.858 1.00 97.06 92 GLN A N 1
ATOM 743 C CA . GLN A 1 92 ? 5.453 -5.179 8.790 1.00 97.06 92 GLN A CA 1
ATOM 744 C C . GLN A 1 92 ? 4.652 -4.631 9.971 1.00 97.06 92 GLN A C 1
ATOM 746 O O . GLN A 1 92 ? 5.077 -4.768 11.114 1.00 97.06 92 GLN A O 1
ATOM 751 N N . LEU A 1 93 ? 3.532 -3.976 9.678 1.00 95.75 93 LEU A N 1
ATOM 752 C CA . LEU A 1 93 ? 2.651 -3.364 10.662 1.00 95.75 93 LEU A CA 1
ATOM 753 C C . LEU A 1 93 ? 1.693 -4.400 11.239 1.00 95.75 93 LEU A C 1
ATOM 755 O O . LEU A 1 93 ? 1.040 -5.150 10.513 1.00 95.75 93 LEU A O 1
ATOM 759 N N . THR A 1 94 ? 1.545 -4.373 12.554 1.00 96.50 94 THR A N 1
ATOM 760 C CA . THR A 1 94 ? 0.378 -4.933 13.230 1.00 96.50 94 THR A CA 1
ATOM 761 C C . THR A 1 94 ? -0.862 -4.075 12.962 1.00 96.50 94 THR A C 1
ATOM 763 O O . THR A 1 94 ? -0.766 -2.905 12.583 1.00 96.50 94 THR A O 1
ATOM 766 N N . GLY A 1 95 ? -2.052 -4.621 13.228 1.00 94.81 95 GLY A N 1
ATOM 767 C CA . GLY A 1 95 ? -3.298 -3.859 13.117 1.00 94.81 95 GLY A CA 1
ATOM 768 C C . GLY A 1 95 ? -3.318 -2.615 14.007 1.00 94.81 95 GLY A C 1
ATOM 769 O O . GLY A 1 95 ? -3.912 -1.609 13.631 1.00 94.81 95 GLY A O 1
ATOM 770 N N . GLN A 1 96 ? -2.651 -2.642 15.166 1.00 94.44 96 GLN A N 1
ATOM 771 C CA . GLN A 1 96 ? -2.526 -1.462 16.021 1.00 94.44 96 GLN A CA 1
ATOM 772 C C . GLN A 1 96 ? -1.634 -0.393 15.388 1.00 94.44 96 GLN A C 1
ATOM 774 O O . GLN A 1 96 ? -2.057 0.756 15.275 1.00 94.44 96 GLN A O 1
ATOM 779 N N . GLU A 1 97 ? -0.436 -0.765 14.940 1.00 94.12 97 GLU A N 1
ATOM 780 C CA . GLU A 1 97 ? 0.492 0.192 14.333 1.00 94.12 97 GLU A CA 1
ATOM 781 C C . GLU A 1 97 ? -0.079 0.789 13.043 1.00 94.12 97 GLU A C 1
ATOM 783 O O . GLU A 1 97 ? 0.125 1.969 12.774 1.00 94.12 97 GLU A O 1
ATOM 788 N N . LEU A 1 98 ? -0.834 0.007 12.263 1.00 94.56 98 LEU A N 1
ATOM 789 C CA . LEU A 1 98 ? -1.528 0.513 11.081 1.00 94.56 98 LEU A CA 1
ATOM 790 C C . LEU A 1 98 ? -2.576 1.574 11.444 1.00 94.56 98 LEU A C 1
ATOM 792 O O . LEU A 1 98 ? -2.651 2.603 10.779 1.00 94.56 98 LEU A O 1
ATOM 796 N N . ARG A 1 99 ? -3.361 1.379 12.512 1.00 91.94 99 ARG A N 1
ATOM 797 C CA . ARG A 1 99 ? -4.324 2.396 12.973 1.00 91.94 99 ARG A CA 1
ATOM 798 C C . ARG A 1 99 ? -3.633 3.691 13.374 1.00 91.94 99 ARG A C 1
ATOM 800 O O . ARG A 1 99 ? -4.071 4.764 12.970 1.00 91.94 99 ARG A O 1
ATOM 807 N N . GLU A 1 100 ? -2.562 3.584 14.156 1.00 89.31 100 GLU A N 1
ATOM 808 C CA . GLU A 1 100 ? -1.759 4.737 14.575 1.00 89.31 100 GLU A CA 1
ATOM 809 C C . GLU A 1 100 ? -1.189 5.478 13.360 1.00 89.31 100 GLU A C 1
ATOM 811 O O . GLU A 1 100 ? -1.215 6.707 13.317 1.00 89.31 100 GLU A O 1
ATOM 816 N N . TYR A 1 101 ? -0.763 4.725 12.342 1.00 88.50 101 TYR A N 1
ATOM 817 C CA . TYR A 1 101 ? -0.277 5.259 11.077 1.00 88.50 101 TYR A CA 1
ATOM 818 C C . TYR A 1 101 ? -1.361 6.011 10.289 1.00 88.50 101 TYR A C 1
ATOM 820 O O . TYR A 1 101 ? -1.114 7.096 9.773 1.00 88.50 101 TYR A O 1
ATOM 828 N N . LEU A 1 102 ? -2.576 5.460 10.213 1.00 90.69 102 LEU A N 1
ATOM 829 C CA . LEU A 1 102 ? -3.679 6.026 9.430 1.00 90.69 102 LEU A CA 1
ATOM 830 C C . LEU A 1 102 ? -4.394 7.189 10.119 1.00 90.69 102 LEU A C 1
ATOM 832 O O . LEU A 1 102 ? -5.026 8.002 9.443 1.00 90.69 102 LEU A O 1
ATOM 836 N N . PHE A 1 103 ? -4.302 7.292 11.444 1.00 87.56 103 PHE A N 1
ATOM 837 C CA . PHE A 1 103 ? -5.068 8.251 12.238 1.00 87.56 103 PHE A CA 1
ATOM 838 C C . PHE A 1 103 ? -4.982 9.715 11.756 1.00 87.56 103 PHE A C 1
ATOM 840 O O . PHE A 1 103 ? -6.029 10.368 11.711 1.00 87.56 103 PHE A O 1
ATOM 847 N N . PRO A 1 104 ? -3.811 10.255 11.348 1.00 86.00 104 PRO A N 1
ATOM 848 C CA . PRO A 1 104 ? -3.735 11.603 10.785 1.00 86.00 104 PRO A CA 1
ATOM 849 C C . PRO A 1 104 ? -4.553 11.763 9.495 1.00 86.00 104 PRO A C 1
ATOM 851 O O . PRO A 1 104 ? -5.279 12.745 9.358 1.00 86.00 104 PRO A O 1
ATOM 854 N N . SER A 1 105 ? -4.482 10.784 8.586 1.00 85.00 105 SER A N 1
ATOM 855 C CA . SER A 1 105 ? -5.203 10.812 7.304 1.00 85.00 105 SER A CA 1
ATOM 856 C C . SER A 1 105 ? -6.721 10.667 7.470 1.00 85.00 105 SER A C 1
ATOM 858 O O . SER A 1 105 ? -7.492 11.387 6.841 1.00 85.00 105 SER A O 1
ATOM 860 N N . LEU A 1 106 ? -7.165 9.819 8.404 1.00 86.81 106 LEU A N 1
ATOM 861 C CA . LEU A 1 106 ? -8.589 9.624 8.699 1.00 86.81 106 LEU A CA 1
ATOM 862 C C . LEU A 1 106 ? -9.246 10.903 9.230 1.00 86.81 106 LEU A C 1
ATOM 864 O O . LEU A 1 106 ? -10.347 11.256 8.810 1.00 86.81 106 LEU A O 1
ATOM 868 N N . LYS A 1 107 ? -8.546 11.639 10.104 1.00 82.75 107 LYS A N 1
ATOM 869 C CA . LYS A 1 107 ? -9.020 12.940 10.605 1.00 82.75 107 LYS A CA 1
ATOM 870 C C . LYS A 1 107 ? -9.223 13.965 9.497 1.00 82.75 107 LYS A C 1
ATOM 872 O O . LYS A 1 107 ? -10.095 14.816 9.623 1.00 82.75 107 LYS A O 1
ATOM 877 N N . TYR A 1 108 ? -8.403 13.911 8.454 1.00 82.31 108 TYR A N 1
ATOM 878 C CA . TYR A 1 108 ? -8.487 14.845 7.340 1.00 82.31 108 TYR A CA 1
ATOM 879 C C . TYR A 1 108 ? -9.661 14.543 6.411 1.00 82.31 108 TYR A C 1
ATOM 881 O O . TYR A 1 108 ? -10.342 15.465 5.973 1.00 82.31 108 TYR A O 1
ATOM 889 N N . LEU A 1 109 ? -9.942 13.262 6.162 1.00 81.56 109 LEU A N 1
ATOM 890 C CA . LEU A 1 109 ? -11.066 12.850 5.316 1.00 81.56 109 LEU A CA 1
ATOM 891 C C . LEU A 1 109 ? -12.435 13.146 5.917 1.00 81.56 109 LEU A C 1
ATOM 893 O O . LEU A 1 109 ? -13.407 13.244 5.172 1.00 81.56 109 LEU A O 1
ATOM 897 N N . ASN A 1 110 ? -12.510 13.297 7.242 1.00 83.56 110 ASN A N 1
ATOM 898 C CA . ASN A 1 110 ? -13.746 13.615 7.950 1.00 83.56 110 ASN A CA 1
ATOM 899 C C . ASN A 1 110 ? -14.886 12.615 7.637 1.00 83.56 110 ASN A C 1
ATOM 901 O O . ASN A 1 110 ? -16.051 12.995 7.524 1.00 83.56 110 ASN A O 1
ATOM 905 N N . ASP A 1 111 ? -14.531 11.332 7.476 1.00 89.31 111 ASP A N 1
ATOM 906 C CA . ASP A 1 111 ? -15.467 10.209 7.351 1.00 89.31 111 ASP A CA 1
ATOM 907 C C . ASP A 1 111 ? -15.553 9.466 8.692 1.00 89.31 111 ASP A C 1
ATOM 909 O O . ASP A 1 111 ? -14.687 8.656 9.051 1.00 89.31 111 ASP A O 1
ATOM 913 N N . ASP A 1 112 ? -16.615 9.751 9.446 1.00 91.12 112 ASP A N 1
ATOM 914 C CA . ASP A 1 112 ? -16.856 9.169 10.769 1.00 91.12 112 ASP A CA 1
ATOM 915 C C . ASP A 1 112 ? -17.069 7.651 10.719 1.00 91.12 112 ASP A C 1
ATOM 917 O O . ASP A 1 112 ? -16.670 6.936 11.645 1.00 91.12 112 ASP A O 1
ATOM 921 N N . ASN A 1 113 ? -17.667 7.131 9.642 1.00 93.38 113 ASN A N 1
ATOM 922 C CA . ASN A 1 113 ? -17.928 5.699 9.504 1.00 93.38 113 ASN A CA 1
ATOM 923 C C . ASN A 1 113 ? -16.626 4.941 9.259 1.00 93.38 113 ASN A C 1
ATOM 925 O O . ASN A 1 113 ? -16.372 3.924 9.909 1.00 93.38 113 ASN A O 1
ATOM 929 N N . LEU A 1 114 ? -15.785 5.446 8.352 1.00 93.75 114 LEU A N 1
ATOM 930 C CA . LEU A 1 114 ? -14.472 4.866 8.089 1.00 93.75 114 LEU A CA 1
ATOM 931 C C . LEU A 1 114 ? -13.577 4.964 9.325 1.00 93.75 114 LEU A C 1
ATOM 933 O O . LEU A 1 114 ? -12.950 3.978 9.706 1.00 93.75 114 LEU A O 1
ATOM 937 N N . THR A 1 115 ? -13.564 6.120 9.990 1.00 93.06 115 THR A N 1
ATOM 938 C CA . THR A 1 115 ? -12.774 6.327 11.209 1.00 93.06 115 THR A CA 1
ATOM 939 C C . THR A 1 115 ? -13.201 5.358 12.307 1.00 93.06 115 THR A C 1
ATOM 941 O O . THR A 1 115 ? -12.360 4.681 12.897 1.00 93.06 115 THR A O 1
ATOM 944 N N . THR A 1 116 ? -14.508 5.225 12.549 1.00 94.50 116 THR A N 1
ATOM 945 C CA . THR A 1 116 ? -15.040 4.286 13.546 1.00 94.50 116 THR A CA 1
ATOM 946 C C . THR A 1 116 ? -14.685 2.846 13.197 1.00 94.50 116 THR A C 1
ATOM 948 O O . THR A 1 116 ? -14.289 2.090 14.082 1.00 94.50 116 THR A O 1
ATOM 951 N N . PHE A 1 117 ? -14.785 2.458 11.924 1.00 95.56 117 PHE A N 1
ATOM 952 C CA . PHE A 1 117 ? -14.382 1.127 11.479 1.00 95.56 117 PHE A CA 1
ATOM 953 C C . PHE A 1 117 ? -12.900 0.868 11.768 1.00 95.56 117 PHE A C 1
ATOM 955 O O . PHE A 1 117 ? -12.575 -0.089 12.466 1.00 95.56 117 PHE A O 1
ATOM 962 N N . VAL A 1 118 ? -12.009 1.750 11.301 1.00 94.62 118 VAL A N 1
ATOM 963 C CA . VAL A 1 118 ? -10.562 1.564 11.462 1.00 94.62 118 VAL A CA 1
ATOM 964 C C . VAL A 1 118 ? -10.178 1.515 12.936 1.00 94.62 118 VAL A C 1
ATOM 966 O O . VAL A 1 118 ? -9.363 0.682 13.303 1.00 94.62 118 VAL A O 1
ATOM 969 N N . LEU A 1 119 ? -10.776 2.341 13.800 1.00 92.06 119 LEU A N 1
ATOM 970 C CA . LEU A 1 119 ? -10.460 2.350 15.233 1.00 92.06 119 LEU A CA 1
ATOM 971 C C . LEU A 1 119 ? -10.873 1.068 15.976 1.00 92.06 119 LEU A C 1
ATOM 973 O O . LEU A 1 119 ? -10.277 0.766 17.010 1.00 92.06 119 LEU A O 1
ATOM 977 N N . ASN A 1 120 ? -11.854 0.321 15.461 1.00 94.31 120 ASN A N 1
ATOM 978 C CA . ASN A 1 120 ? -12.368 -0.900 16.091 1.00 94.31 120 ASN A CA 1
ATOM 979 C C . ASN A 1 120 ? -11.880 -2.197 15.424 1.00 94.31 120 ASN A C 1
ATOM 981 O O . ASN A 1 120 ? -12.004 -3.263 16.023 1.00 94.31 120 ASN A O 1
ATOM 985 N N . GLU A 1 121 ? -11.327 -2.126 14.213 1.00 95.06 121 GLU A N 1
ATOM 986 C CA . GLU A 1 121 ? -10.795 -3.286 13.498 1.00 95.06 121 GLU A CA 1
ATOM 987 C C . GLU A 1 121 ? -9.357 -3.609 13.939 1.00 95.06 121 GLU A C 1
ATOM 989 O O . GLU A 1 121 ? -8.557 -2.720 14.245 1.00 95.06 121 GLU A O 1
ATOM 994 N N . VAL A 1 122 ? -9.013 -4.895 13.983 1.00 91.62 122 VAL A N 1
ATOM 995 C CA . VAL A 1 122 ? -7.676 -5.411 14.323 1.00 91.62 122 VAL A CA 1
ATOM 996 C C . VAL A 1 122 ? -7.022 -6.156 13.166 1.00 91.62 122 VAL A C 1
ATOM 998 O O . VAL A 1 122 ? -5.795 -6.262 13.138 1.00 91.62 122 VAL A O 1
ATOM 1001 N N . ASP A 1 123 ? -7.810 -6.652 12.214 1.00 97.06 123 ASP A N 1
ATOM 1002 C CA . ASP A 1 123 ? -7.298 -7.328 11.034 1.00 97.06 123 ASP A CA 1
ATOM 1003 C C . ASP A 1 123 ? -6.724 -6.323 10.024 1.00 97.06 123 ASP A C 1
ATOM 1005 O O . ASP A 1 123 ? -7.417 -5.452 9.496 1.00 97.06 123 ASP A O 1
ATOM 1009 N N . VAL A 1 124 ? -5.427 -6.459 9.745 1.00 97.62 124 VAL A N 1
ATOM 1010 C CA . VAL A 1 124 ? -4.680 -5.572 8.841 1.00 97.62 124 VAL A CA 1
ATOM 1011 C C . VAL A 1 124 ? -5.287 -5.569 7.443 1.00 97.62 124 VAL A C 1
ATOM 1013 O O . VAL A 1 124 ? -5.473 -4.502 6.858 1.00 97.62 124 VAL A O 1
ATOM 1016 N N . ARG A 1 125 ? -5.632 -6.751 6.925 1.00 98.06 125 ARG A N 1
ATOM 1017 C CA . ARG A 1 125 ? -6.210 -6.901 5.591 1.00 98.06 125 ARG A CA 1
ATOM 1018 C C . ARG A 1 125 ? -7.521 -6.133 5.482 1.00 98.06 125 ARG A C 1
ATOM 1020 O O . ARG A 1 125 ? -7.664 -5.320 4.574 1.00 98.06 125 ARG A O 1
ATOM 1027 N N . SER A 1 126 ? -8.429 -6.334 6.431 1.00 97.81 126 SER A N 1
ATOM 1028 C CA . SER A 1 126 ? -9.734 -5.670 6.470 1.00 97.81 126 SER A CA 1
ATOM 1029 C C . SER A 1 126 ? -9.603 -4.145 6.545 1.00 97.81 126 SER A C 1
ATOM 1031 O O . SER A 1 126 ? -10.328 -3.429 5.850 1.00 97.81 126 SER A O 1
ATOM 1033 N N . ILE A 1 127 ? -8.639 -3.632 7.324 1.00 97.19 127 ILE A N 1
ATOM 1034 C CA . ILE A 1 127 ? -8.328 -2.194 7.373 1.00 97.19 127 ILE A CA 1
ATOM 1035 C C . ILE A 1 127 ? -7.861 -1.698 6.002 1.00 97.19 127 ILE A C 1
ATOM 1037 O O . ILE A 1 127 ? -8.440 -0.752 5.469 1.00 97.19 127 ILE A O 1
ATOM 1041 N N . VAL A 1 128 ? -6.837 -2.328 5.419 1.00 97.44 128 VAL A N 1
ATOM 1042 C CA . VAL A 1 128 ? -6.257 -1.895 4.137 1.00 97.44 128 VAL A CA 1
ATOM 1043 C C . VAL A 1 128 ? -7.288 -1.963 3.015 1.00 97.44 128 VAL A C 1
ATOM 1045 O O . VAL A 1 128 ? -7.417 -1.003 2.264 1.00 97.44 128 VAL A O 1
ATOM 1048 N N . GLU A 1 129 ? -8.069 -3.040 2.921 1.00 97.50 129 GLU A N 1
ATOM 1049 C CA . GLU A 1 129 ? -9.117 -3.198 1.907 1.00 97.50 129 GLU A CA 1
ATOM 1050 C C . GLU A 1 129 ? -10.178 -2.094 2.010 1.00 97.50 129 GLU A C 1
ATOM 1052 O O . GLU A 1 129 ? -10.535 -1.476 1.002 1.00 97.50 129 GLU A O 1
ATOM 1057 N N . LYS A 1 130 ? -10.650 -1.794 3.228 1.00 96.19 130 LYS A N 1
ATOM 1058 C CA . LYS A 1 130 ? -11.665 -0.758 3.447 1.00 96.19 130 LYS A CA 1
ATOM 1059 C C . LYS A 1 130 ? -11.136 0.638 3.132 1.00 96.19 130 LYS A C 1
ATOM 1061 O O . LYS A 1 130 ? -11.823 1.411 2.466 1.00 96.19 130 LYS A O 1
ATOM 1066 N N . VAL A 1 131 ? -9.929 0.953 3.597 1.00 95.00 131 VAL A N 1
ATOM 1067 C CA . VAL A 1 131 ? -9.306 2.270 3.412 1.00 95.00 131 VAL A CA 1
ATOM 1068 C C . VAL A 1 131 ? -8.915 2.475 1.952 1.00 95.00 131 VAL A C 1
ATOM 1070 O O . VAL A 1 131 ? -9.220 3.522 1.394 1.00 95.00 131 VAL A O 1
ATOM 1073 N N . ALA A 1 132 ? -8.343 1.469 1.287 1.00 95.38 132 ALA A N 1
ATOM 1074 C CA . ALA A 1 132 ? -7.987 1.567 -0.126 1.00 95.38 132 ALA A CA 1
ATOM 1075 C C . ALA A 1 132 ? -9.223 1.776 -1.009 1.00 95.38 132 ALA A C 1
ATOM 1077 O O . ALA A 1 132 ? -9.160 2.520 -1.980 1.00 95.38 132 ALA A O 1
ATOM 1078 N N . CYS A 1 133 ? -10.359 1.169 -0.655 1.00 94.62 133 CYS A N 1
ATOM 1079 C CA . CYS A 1 133 ? -11.627 1.417 -1.338 1.00 94.62 133 CYS A CA 1
ATOM 1080 C C . CYS A 1 133 ? -12.174 2.831 -1.085 1.00 94.62 133 CYS A C 1
ATOM 1082 O O . CYS A 1 133 ? -12.793 3.411 -1.971 1.00 94.62 133 CYS A O 1
ATOM 1084 N N . ALA A 1 134 ? -11.986 3.389 0.111 1.00 92.12 134 ALA A N 1
ATOM 1085 C CA . ALA A 1 134 ? -12.408 4.758 0.407 1.00 92.12 134 ALA A CA 1
ATOM 1086 C C . ALA A 1 134 ? -11.498 5.807 -0.256 1.00 92.12 134 ALA A C 1
ATOM 1088 O O . ALA A 1 134 ? -11.957 6.891 -0.597 1.00 92.12 134 ALA A O 1
ATOM 1089 N N . TYR A 1 135 ? -10.215 5.481 -0.437 1.00 89.88 135 TYR A N 1
ATOM 1090 C CA . TYR A 1 135 ? -9.196 6.372 -0.999 1.00 89.88 135 TYR A CA 1
ATOM 1091 C C . TYR A 1 135 ? -9.035 6.185 -2.516 1.00 89.88 135 TYR A C 1
ATOM 1093 O O . TYR A 1 135 ? -8.157 6.801 -3.121 1.00 89.88 135 TYR A O 1
ATOM 1101 N N . SER A 1 136 ? -9.820 5.298 -3.134 1.00 86.88 136 SER A N 1
ATOM 1102 C CA . SER A 1 136 ? -9.856 5.148 -4.587 1.00 86.88 136 SER A CA 1
ATOM 1103 C C . SER A 1 136 ? -10.842 6.150 -5.181 1.00 86.88 136 SER A C 1
ATOM 1105 O O . SER A 1 136 ? -12.020 6.126 -4.820 1.00 86.88 136 SER A O 1
ATOM 1107 N N . TRP A 1 137 ? -10.365 6.993 -6.093 1.00 66.50 137 TRP A N 1
ATOM 1108 C CA . TRP A 1 137 ? -11.162 7.937 -6.882 1.00 66.50 137 TRP A CA 1
ATOM 1109 C C . TRP A 1 137 ? -11.255 7.525 -8.354 1.00 66.50 137 TRP A C 1
ATOM 1111 O O . TRP A 1 137 ? -10.345 6.809 -8.835 1.00 66.50 137 TRP A O 1
#

pLDDT: mean 86.95, std 10.93, range [56.09, 98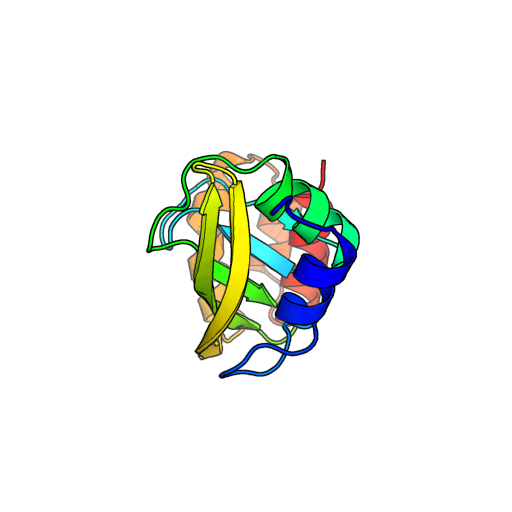.06]

Secondary structure (DSSP, 8-state):
----HHHHHHHHHS-SSSPPPPSSEEEESSTT-S-EEEESSHHHHHHHHTTT--PPPTT-EEEETT-EEEEEEEEEEETTEEEEEEEEEEEE--HHHHHHHHHHHHHHHT-HHHHHHHHH---HHHHHHHHHHHS--

Sequence (137 aa):
MELNFEESKAFWLTPPHTASPTFPVLYFECSYAVEGRGFLKLDHLVGDIDFSGYKQEKESIIIDVEGKVFSLGFKEFKYPIGIVFPNFIVKQLTGQELREYLFPSLKYLNDDNLTTFVLNEVDVRSIVEKVACAYSW

Radius of gyration: 14.62 Å; chains: 1; bounding box: 33×24×41 Å

Foldseek 3Di:
DDDDLVVLLCCQCCPPAEHHAADFKKKDLAQQHLAIATDRDPSVVSCCPQVVHDARDQRIWMQHLQQFIFGWDWDDDDPPHTRIYGHYGPDGDWLVRVLVSNVSNCVVVPDPVLNVCSVPDGRSNVNSVSVSVVRYD